Protein AF-A0A1I3LPT4-F1 (afdb_monomer_lite)

Radius of gyration: 20.99 Å; chains: 1; bounding box: 46×29×48 Å

Structure (mmCIF, N/CA/C/O backbone):
data_AF-A0A1I3LPT4-F1
#
_entry.id   AF-A0A1I3LPT4-F1
#
loop_
_atom_site.group_PDB
_atom_site.id
_atom_site.type_symbol
_atom_site.label_atom_id
_atom_site.label_alt_id
_atom_site.label_comp_id
_atom_site.label_asym_id
_atom_site.label_entity_id
_atom_site.label_seq_id
_atom_site.pdbx_PDB_ins_code
_atom_site.Cartn_x
_atom_site.Cartn_y
_atom_site.Cartn_z
_atom_site.occupancy
_atom_site.B_iso_or_equiv
_atom_site.auth_seq_id
_atom_site.auth_comp_id
_atom_site.auth_asym_id
_atom_site.auth_atom_id
_atom_site.pdbx_PDB_model_num
ATOM 1 N N . MET A 1 1 ? 7.268 -6.552 -21.209 1.00 84.44 1 MET A N 1
ATOM 2 C CA . MET A 1 1 ? 8.391 -6.087 -20.364 1.00 84.44 1 MET A CA 1
ATOM 3 C C . MET A 1 1 ? 7.800 -5.311 -19.204 1.00 84.44 1 MET A C 1
ATOM 5 O O . MET A 1 1 ? 6.807 -4.625 -19.417 1.00 84.44 1 MET A O 1
ATOM 9 N N . SER A 1 2 ? 8.348 -5.436 -18.000 1.00 88.19 2 SER A N 1
ATOM 10 C CA . SER A 1 2 ? 7.902 -4.649 -16.843 1.00 88.19 2 SER A CA 1
ATOM 11 C C . SER A 1 2 ? 9.070 -3.874 -16.259 1.00 88.19 2 SER A C 1
ATOM 13 O O . SER A 1 2 ? 10.186 -4.392 -16.216 1.00 88.19 2 SER A O 1
ATOM 15 N N . ILE A 1 3 ? 8.798 -2.669 -15.773 1.00 90.12 3 ILE A N 1
ATOM 16 C CA . ILE A 1 3 ? 9.763 -1.834 -15.067 1.00 90.12 3 ILE A CA 1
ATOM 17 C C . ILE A 1 3 ? 9.275 -1.601 -13.640 1.00 90.12 3 ILE A C 1
ATOM 19 O O . ILE A 1 3 ? 8.093 -1.351 -13.412 1.00 90.12 3 ILE A O 1
ATOM 23 N N . GLN A 1 4 ? 10.186 -1.720 -12.685 1.00 89.38 4 GLN A N 1
ATOM 24 C CA . GLN A 1 4 ? 9.944 -1.480 -11.272 1.00 89.38 4 GLN A CA 1
ATOM 25 C C . GLN A 1 4 ? 11.039 -0.555 -10.748 1.00 89.38 4 GLN A C 1
ATOM 27 O O . GLN A 1 4 ? 12.213 -0.765 -11.045 1.00 89.38 4 GLN A O 1
ATOM 32 N N . VAL A 1 5 ? 10.654 0.450 -9.967 1.00 88.31 5 VAL A N 1
ATOM 33 C CA . VAL A 1 5 ? 11.585 1.243 -9.160 1.00 88.31 5 VAL A CA 1
ATOM 34 C C . VAL A 1 5 ? 11.457 0.723 -7.735 1.00 88.31 5 VAL A C 1
ATOM 36 O O . VAL A 1 5 ? 10.351 0.686 -7.200 1.00 88.31 5 VAL A O 1
ATOM 39 N N . ALA A 1 6 ? 12.550 0.207 -7.189 1.00 84.38 6 ALA A N 1
ATOM 40 C CA . ALA A 1 6 ? 12.622 -0.301 -5.830 1.00 84.38 6 ALA A CA 1
ATOM 41 C C . ALA A 1 6 ? 12.865 0.842 -4.834 1.00 84.38 6 ALA A C 1
ATOM 43 O O . ALA A 1 6 ? 13.335 1.919 -5.210 1.00 84.38 6 ALA A O 1
ATOM 44 N N . ASP A 1 7 ? 12.559 0.589 -3.562 1.00 75.88 7 ASP A N 1
ATOM 45 C CA . ASP A 1 7 ? 12.674 1.585 -2.488 1.00 75.88 7 ASP A CA 1
ATOM 46 C C . ASP A 1 7 ? 14.132 2.017 -2.242 1.00 75.88 7 ASP A C 1
ATOM 48 O O . ASP A 1 7 ? 14.391 3.135 -1.810 1.00 75.88 7 ASP A O 1
ATOM 52 N N . ASP A 1 8 ? 15.106 1.180 -2.620 1.00 77.75 8 ASP A N 1
ATOM 53 C CA . ASP A 1 8 ? 16.542 1.490 -2.609 1.00 77.75 8 ASP A CA 1
ATOM 54 C C . ASP A 1 8 ? 17.005 2.318 -3.828 1.00 77.75 8 ASP A C 1
ATOM 56 O O . ASP A 1 8 ? 18.198 2.372 -4.139 1.00 77.75 8 ASP A O 1
ATOM 60 N N . LYS A 1 9 ? 16.059 2.948 -4.540 1.00 80.00 9 LYS A N 1
ATOM 61 C CA . LYS A 1 9 ? 16.252 3.724 -5.776 1.00 80.00 9 LYS A CA 1
ATOM 62 C C . LYS A 1 9 ? 16.810 2.904 -6.954 1.00 80.00 9 LYS A C 1
ATOM 64 O O . LYS A 1 9 ? 17.178 3.483 -7.979 1.00 80.00 9 LYS A O 1
ATOM 69 N N . LYS A 1 10 ? 16.846 1.565 -6.877 1.00 87.12 10 LYS A N 1
ATOM 70 C CA . LYS A 1 10 ? 17.254 0.721 -8.012 1.00 87.12 10 LYS A CA 1
ATOM 71 C C . LYS A 1 10 ? 16.119 0.529 -9.008 1.00 87.12 10 LYS A C 1
ATOM 73 O O . LYS A 1 10 ? 14.955 0.384 -8.646 1.00 87.12 10 LYS A O 1
ATOM 78 N N . ILE A 1 11 ? 16.473 0.461 -10.287 1.00 89.31 11 ILE A N 1
ATOM 79 C CA . ILE A 1 11 ? 15.526 0.213 -11.375 1.00 89.31 11 ILE A CA 1
ATOM 80 C C . ILE A 1 11 ? 15.694 -1.231 -11.841 1.00 89.31 11 ILE A C 1
ATOM 82 O O . ILE A 1 11 ? 16.759 -1.625 -12.312 1.00 89.31 11 ILE A O 1
ATOM 86 N N . ILE A 1 12 ? 14.632 -2.022 -11.713 1.00 90.44 12 ILE A N 1
ATOM 87 C CA . ILE A 1 12 ? 14.587 -3.424 -12.124 1.00 90.44 12 ILE A CA 1
ATOM 88 C C . ILE A 1 12 ? 13.735 -3.524 -13.387 1.00 90.44 12 ILE A C 1
ATOM 90 O O . ILE A 1 12 ? 12.539 -3.223 -13.377 1.00 90.44 12 ILE A O 1
ATOM 94 N N . VAL A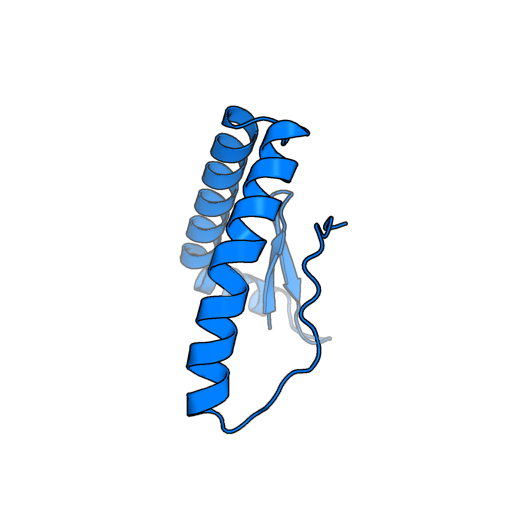 1 13 ? 14.343 -3.988 -14.478 1.00 90.88 13 VAL A N 1
ATOM 95 C CA . VAL A 1 13 ? 13.659 -4.233 -15.752 1.00 90.88 13 VAL A CA 1
ATOM 96 C C . VAL A 1 13 ? 13.573 -5.736 -15.986 1.00 90.88 13 VAL A C 1
ATOM 98 O O . VAL A 1 13 ? 14.588 -6.426 -16.015 1.00 90.88 13 VAL A O 1
ATOM 101 N N . LYS A 1 14 ? 12.352 -6.251 -16.157 1.00 92.31 14 LYS A N 1
ATOM 102 C CA . LYS A 1 14 ? 12.100 -7.664 -16.471 1.00 92.31 14 LYS A CA 1
ATOM 103 C C . LYS A 1 14 ? 11.694 -7.796 -17.935 1.00 92.31 14 LYS A C 1
ATOM 105 O O . LYS A 1 14 ? 10.682 -7.228 -18.370 1.00 92.31 14 LYS A O 1
ATOM 110 N N . VAL A 1 15 ? 12.479 -8.563 -18.684 1.00 92.88 15 VAL A N 1
ATOM 111 C CA . VAL A 1 15 ? 12.302 -8.812 -20.120 1.00 92.88 15 VAL A CA 1
ATOM 112 C C . VAL A 1 15 ? 12.233 -10.318 -20.410 1.00 92.88 15 VAL A C 1
ATOM 114 O O . VAL A 1 15 ? 12.792 -11.099 -19.639 1.00 92.88 15 VAL A O 1
ATOM 117 N N . PRO A 1 16 ? 11.544 -10.748 -21.486 1.00 93.56 16 PRO A N 1
ATOM 118 C CA . PRO A 1 16 ? 11.568 -12.141 -21.929 1.00 93.56 16 PRO A CA 1
ATOM 119 C C . PRO A 1 16 ? 12.988 -12.635 -22.227 1.00 93.56 16 PRO A C 1
ATOM 121 O O . PRO A 1 16 ? 13.837 -11.866 -22.690 1.00 93.56 16 PRO A O 1
ATOM 124 N N . LEU A 1 17 ? 13.231 -13.927 -22.006 1.00 91.12 17 LEU A N 1
ATOM 125 C CA . LEU A 1 17 ? 14.511 -14.559 -22.321 1.00 91.12 17 LEU A CA 1
ATOM 126 C C . LEU A 1 17 ? 14.821 -14.426 -23.822 1.00 91.12 17 LEU A C 1
ATOM 128 O O . LEU A 1 17 ? 13.940 -14.620 -24.654 1.00 91.12 17 LEU A O 1
ATOM 132 N N . GLY A 1 18 ? 16.067 -14.084 -24.158 1.00 88.25 18 GLY A N 1
ATOM 133 C CA . GLY A 1 18 ? 16.497 -13.868 -25.546 1.00 88.25 18 GLY A CA 1
ATOM 134 C C . GLY A 1 18 ? 16.218 -12.464 -26.093 1.00 88.25 18 GLY A C 1
ATOM 135 O O . GLY A 1 18 ? 16.551 -12.191 -27.242 1.00 88.25 18 GLY A O 1
ATOM 136 N N . THR A 1 19 ? 15.651 -11.557 -25.288 1.00 88.12 19 THR A N 1
ATOM 137 C CA . THR A 1 19 ? 15.508 -10.147 -25.678 1.00 88.12 19 THR A CA 1
ATOM 138 C C . THR A 1 19 ? 16.892 -9.495 -25.792 1.00 88.12 19 THR A C 1
ATOM 140 O O . THR A 1 19 ? 17.638 -9.505 -24.809 1.00 88.12 19 THR A O 1
ATOM 143 N N . PRO A 1 20 ? 17.247 -8.896 -26.944 1.00 91.19 20 PRO A N 1
ATOM 144 C CA . PRO A 1 20 ? 18.497 -8.162 -27.088 1.00 91.19 20 PRO A CA 1
ATOM 145 C C . PRO A 1 20 ? 18.571 -6.975 -26.124 1.00 91.19 20 PRO A C 1
ATOM 147 O O . PRO A 1 20 ? 17.571 -6.299 -25.872 1.00 91.19 20 PRO A O 1
ATOM 150 N N . THR A 1 21 ? 19.771 -6.667 -25.636 1.00 86.88 21 THR A N 1
ATOM 151 C CA . THR A 1 21 ? 20.007 -5.571 -24.681 1.00 86.88 21 THR A CA 1
ATOM 152 C C . THR A 1 21 ? 19.512 -4.219 -25.195 1.00 86.88 21 THR A C 1
ATOM 154 O O . THR A 1 21 ? 18.901 -3.471 -24.435 1.00 86.88 21 THR A O 1
ATOM 157 N N . PHE A 1 22 ? 19.657 -3.940 -26.496 1.00 91.19 22 PHE A N 1
ATOM 158 C CA . PHE A 1 22 ? 19.201 -2.677 -27.091 1.00 91.19 22 PHE A CA 1
ATOM 159 C C . PHE A 1 22 ? 17.683 -2.458 -26.948 1.00 91.19 22 PHE A C 1
ATOM 161 O O . PHE A 1 22 ? 17.229 -1.325 -26.800 1.00 91.19 22 PHE A O 1
ATOM 168 N N . VAL A 1 23 ? 16.883 -3.531 -26.968 1.00 90.00 23 VAL A N 1
ATOM 169 C CA . VAL A 1 23 ? 15.422 -3.442 -26.817 1.00 90.00 23 VAL A CA 1
ATOM 170 C C . VAL A 1 23 ? 15.072 -3.049 -25.383 1.00 90.00 23 VAL A C 1
ATOM 172 O O . VAL A 1 23 ? 14.197 -2.210 -25.166 1.00 90.00 23 VAL A O 1
ATOM 175 N N . ALA A 1 24 ? 15.789 -3.610 -24.405 1.00 87.88 24 ALA A N 1
ATOM 176 C CA . ALA A 1 24 ? 15.633 -3.241 -23.003 1.00 87.88 24 ALA A CA 1
ATOM 177 C C . ALA A 1 24 ? 16.055 -1.783 -22.755 1.00 87.88 24 ALA A C 1
ATOM 179 O O . ALA A 1 24 ? 15.338 -1.048 -22.078 1.00 87.88 24 ALA A O 1
ATOM 180 N N . GLU A 1 25 ? 17.161 -1.328 -23.349 1.00 90.31 25 GLU A N 1
ATOM 181 C CA . GLU A 1 25 ? 17.597 0.071 -23.255 1.00 90.31 25 GLU A CA 1
ATOM 182 C C . GLU A 1 25 ? 16.591 1.041 -23.877 1.00 90.31 25 GLU A C 1
ATOM 184 O O . GLU A 1 25 ? 16.294 2.086 -23.295 1.00 90.31 25 GLU A O 1
ATOM 189 N N . ASN A 1 26 ? 16.027 0.694 -25.036 1.00 93.12 26 ASN A N 1
ATOM 190 C CA . ASN A 1 26 ? 15.032 1.536 -25.691 1.00 93.12 26 ASN A CA 1
ATOM 191 C C . ASN A 1 26 ? 13.752 1.647 -24.847 1.00 93.12 26 ASN A C 1
ATOM 193 O O . ASN A 1 26 ? 13.197 2.733 -24.696 1.00 93.12 26 ASN A O 1
ATOM 197 N N . PHE A 1 27 ? 13.342 0.548 -24.208 1.00 90.81 27 PHE A N 1
ATOM 198 C CA . PHE A 1 27 ? 12.225 0.544 -23.265 1.00 90.81 27 PHE A CA 1
ATOM 199 C C . PHE A 1 27 ? 12.480 1.446 -22.044 1.00 90.81 27 PHE A C 1
ATOM 201 O O . PHE A 1 27 ? 11.581 2.166 -21.610 1.00 90.81 27 PHE A O 1
ATOM 208 N N . ILE A 1 28 ? 13.709 1.469 -21.512 1.00 91.19 28 ILE A N 1
ATOM 209 C CA . ILE A 1 28 ? 14.090 2.387 -20.424 1.00 91.19 28 ILE A CA 1
ATOM 210 C C . ILE A 1 28 ? 14.007 3.843 -20.892 1.00 91.19 28 ILE A C 1
ATOM 212 O O . ILE A 1 28 ? 13.471 4.685 -20.171 1.00 91.19 28 ILE A O 1
ATOM 216 N N . ARG A 1 29 ? 14.502 4.148 -22.100 1.00 91.81 29 ARG A N 1
ATOM 217 C CA . ARG A 1 29 ? 14.456 5.504 -22.671 1.00 91.81 29 ARG A CA 1
ATOM 218 C C . ARG A 1 29 ? 13.025 5.995 -22.848 1.00 91.81 29 ARG A C 1
ATOM 220 O O . ARG A 1 29 ? 12.726 7.119 -22.459 1.00 91.81 29 ARG A O 1
ATOM 227 N N . GLU A 1 30 ? 12.141 5.147 -23.362 1.00 92.62 30 GLU A N 1
ATOM 228 C CA . GLU A 1 30 ? 10.723 5.472 -23.535 1.00 92.62 30 GLU A CA 1
ATOM 229 C C . GLU A 1 30 ? 10.030 5.762 -22.192 1.00 92.62 30 GLU A C 1
ATOM 231 O O . GLU A 1 30 ? 9.158 6.623 -22.104 1.00 92.62 30 GLU A O 1
ATOM 236 N N . LYS A 1 31 ? 10.425 5.065 -21.119 1.00 91.88 31 LYS A N 1
ATOM 237 C CA . LYS A 1 31 ? 9.857 5.252 -19.775 1.00 91.88 31 LYS A CA 1
ATOM 238 C C . LYS A 1 31 ? 10.631 6.237 -18.899 1.00 91.88 31 LYS A C 1
ATOM 240 O O . LYS A 1 31 ? 10.281 6.370 -17.728 1.00 91.88 31 LYS A O 1
ATOM 245 N N . LYS A 1 32 ? 11.619 6.962 -19.435 1.00 90.94 32 LYS A N 1
ATOM 246 C CA . LYS A 1 32 ? 12.479 7.882 -18.671 1.00 90.94 32 LYS A CA 1
ATOM 247 C C . LYS A 1 32 ? 11.677 8.871 -17.823 1.00 90.94 32 LYS A C 1
ATOM 249 O O . LYS A 1 32 ? 11.906 8.953 -16.621 1.00 90.94 32 LYS A O 1
ATOM 254 N N . ASP A 1 33 ? 10.688 9.536 -18.413 1.00 92.69 33 ASP A N 1
ATOM 255 C CA . ASP A 1 33 ? 9.869 10.527 -17.702 1.00 92.69 33 ASP A CA 1
ATOM 256 C C . ASP A 1 33 ? 9.075 9.908 -16.546 1.00 92.69 33 ASP A C 1
ATOM 258 O O . ASP A 1 33 ? 8.902 10.514 -15.488 1.00 92.69 33 ASP A O 1
ATOM 262 N N . TRP A 1 34 ? 8.593 8.677 -16.732 1.00 92.81 34 TRP A N 1
ATOM 263 C CA . TRP A 1 34 ? 7.902 7.938 -15.681 1.00 92.81 34 TRP A CA 1
ATOM 264 C C . TRP A 1 34 ? 8.862 7.530 -14.557 1.00 92.81 34 TRP A C 1
ATOM 266 O O . TRP A 1 34 ? 8.508 7.658 -13.385 1.00 92.81 34 TRP A O 1
ATOM 276 N N . ILE A 1 35 ? 10.081 7.096 -14.897 1.00 89.62 35 ILE A N 1
ATOM 277 C CA . ILE A 1 35 ? 11.126 6.735 -13.928 1.00 89.62 35 ILE A CA 1
ATOM 278 C C . ILE A 1 35 ? 11.490 7.949 -13.070 1.00 89.62 35 ILE A C 1
ATOM 280 O O . ILE A 1 35 ? 11.495 7.841 -11.846 1.00 89.62 35 ILE A O 1
ATOM 284 N N . THR A 1 36 ? 11.742 9.107 -13.689 1.00 89.88 36 THR A N 1
ATOM 285 C CA . THR A 1 36 ? 12.095 10.341 -12.970 1.00 89.88 36 THR A CA 1
ATOM 286 C C . THR A 1 36 ? 10.999 10.744 -11.986 1.00 89.88 36 THR A C 1
ATOM 288 O O . THR A 1 36 ? 11.287 10.966 -10.814 1.00 89.88 36 THR A O 1
ATOM 291 N N . LYS A 1 37 ? 9.729 10.725 -12.412 1.00 91.94 37 LYS A N 1
ATOM 292 C CA . LYS A 1 37 ? 8.590 11.007 -11.520 1.00 91.94 37 LYS A CA 1
ATOM 293 C C . LYS A 1 37 ? 8.498 10.029 -10.350 1.00 91.94 37 LYS A C 1
ATOM 295 O O . LYS A 1 37 ? 8.123 10.422 -9.248 1.00 91.94 37 LYS A O 1
ATOM 300 N N . GLN A 1 38 ? 8.804 8.753 -10.582 1.00 89.25 38 GLN A N 1
ATOM 301 C CA . GLN A 1 38 ? 8.773 7.753 -9.520 1.00 89.25 38 GLN A CA 1
ATOM 302 C C . GLN A 1 38 ? 9.904 7.976 -8.507 1.00 89.25 38 GLN A C 1
ATOM 304 O O . GLN A 1 38 ? 9.663 7.875 -7.308 1.00 89.25 38 GLN A O 1
ATOM 309 N N . LEU A 1 39 ? 11.105 8.330 -8.973 1.00 88.56 39 LEU A N 1
ATOM 310 C CA . LEU A 1 39 ? 12.244 8.649 -8.107 1.00 88.56 39 LEU A CA 1
ATOM 311 C C . LEU A 1 39 ? 11.971 9.879 -7.234 1.00 88.56 39 LEU A C 1
ATOM 313 O O . LEU A 1 39 ? 12.173 9.810 -6.026 1.00 88.56 39 LEU A O 1
ATOM 317 N N . GLU A 1 40 ? 11.426 10.956 -7.809 1.00 89.25 40 GLU A N 1
ATOM 318 C CA . GLU A 1 40 ? 11.024 12.147 -7.043 1.00 89.25 40 GLU A CA 1
ATOM 319 C C . GLU A 1 40 ? 9.972 11.823 -5.976 1.00 89.25 40 GLU A C 1
ATOM 321 O O . GLU A 1 40 ? 9.982 12.380 -4.879 1.00 89.25 40 GLU A O 1
ATOM 326 N N . LYS A 1 41 ? 9.035 10.922 -6.289 1.00 87.00 41 LYS A N 1
ATOM 327 C CA . LYS A 1 41 ? 8.010 10.495 -5.335 1.00 87.00 41 LYS A CA 1
ATOM 328 C C . LYS A 1 41 ? 8.621 9.725 -4.166 1.00 87.00 41 LYS A C 1
ATOM 330 O O . LYS A 1 41 ? 8.229 9.978 -3.031 1.00 87.00 41 LYS A O 1
ATOM 335 N N . ILE A 1 42 ? 9.552 8.811 -4.444 1.00 85.75 42 ILE A N 1
ATOM 336 C CA . ILE A 1 42 ? 10.260 8.042 -3.412 1.00 85.75 42 ILE A CA 1
ATOM 337 C C . ILE A 1 42 ? 11.061 8.988 -2.516 1.00 85.75 42 ILE A C 1
ATOM 339 O O . ILE A 1 42 ? 10.985 8.874 -1.300 1.00 85.75 42 ILE A O 1
ATOM 343 N N . GLU A 1 43 ? 11.755 9.965 -3.099 1.00 85.19 43 GLU A N 1
ATOM 344 C CA . GLU A 1 43 ? 12.555 10.942 -2.353 1.00 85.19 43 GLU A CA 1
ATOM 345 C C . GLU A 1 43 ? 11.704 11.807 -1.415 1.00 85.19 43 GLU A C 1
ATOM 347 O O . GLU A 1 43 ? 11.970 11.874 -0.215 1.00 85.19 43 GLU A O 1
ATOM 352 N N . LYS A 1 44 ? 10.595 12.359 -1.918 1.00 86.25 44 LYS A N 1
ATOM 353 C CA . LYS A 1 44 ? 9.641 13.105 -1.082 1.00 86.25 44 LYS A CA 1
ATOM 354 C C . LYS A 1 44 ? 9.043 12.239 0.023 1.00 86.25 44 LYS A C 1
ATOM 356 O O . LYS A 1 44 ? 8.801 12.723 1.123 1.00 86.25 44 LYS A O 1
ATOM 361 N N . GLN A 1 45 ? 8.774 10.965 -0.261 1.00 81.31 45 GLN A N 1
ATOM 362 C CA . GLN A 1 45 ? 8.266 10.035 0.745 1.00 81.31 45 GLN A CA 1
ATOM 363 C C . GLN A 1 45 ? 9.311 9.716 1.814 1.00 81.31 45 GLN A C 1
ATOM 365 O O . GLN A 1 45 ? 8.937 9.661 2.982 1.00 81.31 45 GLN A O 1
ATOM 370 N N . SER A 1 46 ? 10.588 9.556 1.451 1.00 78.31 46 SER A N 1
ATOM 371 C CA . SER A 1 46 ? 11.658 9.381 2.438 1.00 78.31 46 SER A CA 1
ATOM 372 C C . SER A 1 46 ? 11.827 10.617 3.317 1.00 78.31 46 SER A C 1
ATOM 374 O O . SER A 1 46 ? 11.838 10.479 4.531 1.00 78.31 46 SER A O 1
ATOM 376 N N . GLU A 1 47 ? 11.824 11.824 2.745 1.00 81.56 47 GLU A N 1
ATOM 377 C CA . GLU A 1 47 ? 11.935 13.072 3.518 1.00 81.56 47 GLU A CA 1
ATOM 378 C C . GLU A 1 47 ? 10.759 13.260 4.493 1.00 81.56 47 GLU A C 1
ATOM 380 O O . GLU A 1 47 ? 10.926 13.660 5.649 1.00 81.56 47 GLU A O 1
ATOM 385 N N . LEU A 1 48 ? 9.543 12.933 4.047 1.00 78.06 48 LEU A N 1
ATOM 386 C CA . LEU A 1 48 ? 8.354 12.949 4.897 1.00 78.06 48 LEU A CA 1
ATOM 387 C C . LEU A 1 48 ? 8.431 11.892 6.005 1.00 78.06 48 LEU A C 1
ATOM 389 O O . LEU A 1 48 ? 8.058 12.176 7.140 1.00 78.06 48 LEU A O 1
ATOM 393 N N . ALA A 1 49 ? 8.920 10.690 5.701 1.00 73.56 49 ALA A N 1
ATOM 394 C CA . ALA A 1 49 ? 9.077 9.633 6.694 1.00 73.56 49 ALA A CA 1
ATOM 395 C C . ALA A 1 49 ? 10.141 9.993 7.742 1.00 73.56 49 ALA A C 1
ATOM 397 O O . ALA A 1 49 ? 9.898 9.832 8.938 1.00 73.56 49 ALA A O 1
ATOM 398 N N . ASP A 1 50 ? 11.274 10.545 7.306 1.00 75.25 50 ASP A N 1
ATOM 399 C CA . ASP A 1 50 ? 12.359 10.980 8.185 1.00 75.25 50 ASP A CA 1
ATOM 400 C C . ASP A 1 50 ? 11.916 12.131 9.099 1.00 75.25 50 ASP A C 1
ATOM 402 O O . ASP A 1 50 ? 12.264 12.155 10.279 1.00 75.25 50 ASP A O 1
ATOM 406 N N . SER A 1 51 ? 11.098 13.059 8.589 1.00 76.25 51 SER A N 1
ATOM 407 C CA . SER A 1 51 ? 10.559 14.166 9.394 1.00 76.25 51 SER A CA 1
ATOM 408 C C . SER A 1 51 ? 9.454 13.749 10.372 1.00 76.25 51 SER A C 1
ATOM 410 O O . SER A 1 51 ? 9.343 14.347 11.442 1.00 76.25 51 SER A O 1
ATOM 412 N N . MET A 1 52 ? 8.644 12.737 10.039 1.00 69.69 52 MET A N 1
ATOM 413 C CA . MET A 1 52 ? 7.584 12.227 10.922 1.00 69.69 52 MET A CA 1
ATOM 414 C C . MET A 1 52 ? 8.103 11.285 12.015 1.00 69.69 52 MET A C 1
ATOM 416 O O . MET A 1 52 ? 7.446 11.139 13.044 1.00 69.69 52 MET A O 1
ATOM 420 N N . GLY A 1 53 ? 9.274 10.674 11.823 1.00 71.81 53 GLY A N 1
ATOM 421 C CA . GLY A 1 53 ? 9.846 9.727 12.775 1.00 71.81 53 GLY A CA 1
ATOM 422 C C . GLY A 1 53 ? 9.053 8.411 12.890 1.00 71.81 53 GLY A C 1
ATOM 423 O O . GLY A 1 53 ? 8.065 8.184 12.185 1.00 71.81 53 GLY A O 1
ATOM 424 N N . PRO A 1 54 ? 9.500 7.481 13.753 1.00 76.62 54 PRO A N 1
ATOM 425 C CA . PRO A 1 54 ? 8.801 6.220 13.973 1.00 76.62 54 PRO A CA 1
ATOM 426 C C . PRO A 1 54 ? 7.463 6.442 14.691 1.00 76.62 54 PRO A C 1
ATOM 428 O O . PRO A 1 54 ? 7.379 7.249 15.613 1.00 76.62 54 PRO A O 1
ATOM 431 N N . LEU A 1 55 ? 6.432 5.671 14.317 1.00 79.62 55 LEU A N 1
ATOM 432 C CA . LEU A 1 55 ? 5.150 5.698 15.029 1.00 79.62 55 LEU A CA 1
ATOM 433 C C . LEU A 1 55 ? 5.343 5.342 16.507 1.00 79.62 55 LEU A C 1
ATOM 435 O O . LEU A 1 55 ? 5.863 4.268 16.828 1.00 79.62 55 LEU A O 1
ATOM 439 N N . THR A 1 56 ? 4.841 6.208 17.385 1.00 85.62 56 THR A N 1
ATOM 440 C CA . THR A 1 56 ? 4.787 5.952 18.826 1.00 85.62 56 THR A CA 1
ATOM 441 C C . THR A 1 56 ? 3.651 4.986 19.178 1.00 85.62 56 THR A C 1
ATOM 443 O O . THR A 1 56 ? 2.753 4.705 18.372 1.00 85.62 56 THR A O 1
ATOM 446 N N . GLU A 1 57 ? 3.667 4.440 20.397 1.00 84.25 57 GLU A N 1
ATOM 447 C CA . GLU A 1 57 ? 2.561 3.603 20.875 1.00 84.25 57 GLU A CA 1
ATOM 448 C C . GLU A 1 57 ? 1.250 4.394 20.981 1.00 84.25 57 GLU A C 1
ATOM 450 O O . GLU A 1 57 ? 0.179 3.850 20.668 1.00 84.25 57 GLU A O 1
ATOM 455 N N . GLU A 1 58 ? 1.318 5.679 21.347 1.00 86.75 58 GLU A N 1
ATOM 456 C CA . GLU A 1 58 ? 0.158 6.565 21.368 1.00 86.75 58 GLU A CA 1
ATOM 457 C C . GLU A 1 58 ? -0.453 6.723 19.972 1.00 86.75 58 GLU A C 1
ATOM 459 O O . GLU A 1 58 ? -1.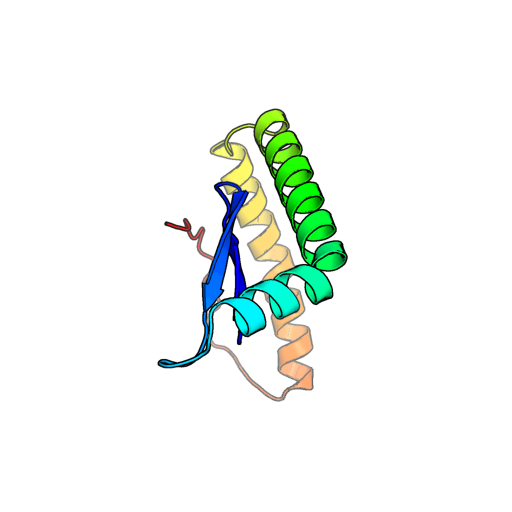670 6.558 19.820 1.00 86.75 58 GLU A O 1
ATOM 464 N N . ASP A 1 59 ? 0.370 6.946 18.943 1.00 86.81 59 ASP A N 1
ATOM 465 C CA . ASP A 1 59 ? -0.092 7.084 17.556 1.00 86.81 59 ASP A CA 1
ATOM 466 C C . ASP A 1 59 ? -0.806 5.819 17.079 1.00 86.81 59 ASP A C 1
ATOM 468 O O . ASP A 1 59 ? -1.902 5.871 16.512 1.00 86.81 59 ASP A O 1
ATOM 472 N N . ILE A 1 60 ? -0.233 4.648 17.370 1.00 87.38 60 ILE A N 1
ATOM 473 C CA . ILE A 1 60 ? -0.835 3.357 17.017 1.00 87.38 60 ILE A CA 1
ATOM 474 C C . ILE A 1 60 ? -2.198 3.189 17.701 1.00 87.38 60 ILE A C 1
ATOM 476 O O . ILE A 1 60 ? -3.144 2.671 17.091 1.00 87.38 60 ILE A O 1
ATOM 480 N N . SER A 1 61 ? -2.315 3.606 18.963 1.00 88.62 61 SER A N 1
ATOM 481 C CA . SER A 1 61 ? -3.574 3.563 19.710 1.00 88.62 61 SER A CA 1
ATOM 482 C C . SER A 1 61 ? -4.631 4.480 19.085 1.00 88.62 61 SER A C 1
ATOM 484 O O . SER A 1 61 ? -5.766 4.045 18.847 1.00 88.62 61 SER A O 1
ATOM 486 N N . GLN A 1 62 ? -4.249 5.709 18.724 1.00 92.06 62 GLN A N 1
ATOM 487 C CA . GLN A 1 62 ? -5.137 6.670 18.063 1.00 92.06 62 GLN A CA 1
ATOM 488 C C . GLN A 1 62 ? -5.608 6.165 16.698 1.00 92.06 62 GLN A C 1
ATOM 490 O O . GLN A 1 62 ? -6.815 6.140 16.438 1.00 92.06 62 GLN A O 1
ATOM 49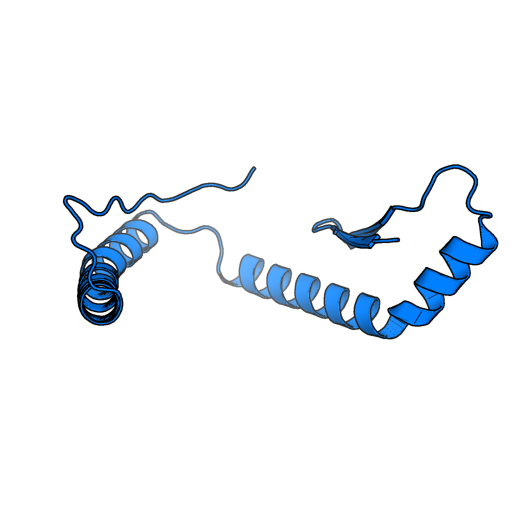5 N N . ILE A 1 63 ? -4.695 5.662 15.864 1.00 90.88 63 ILE A N 1
ATOM 496 C CA . ILE A 1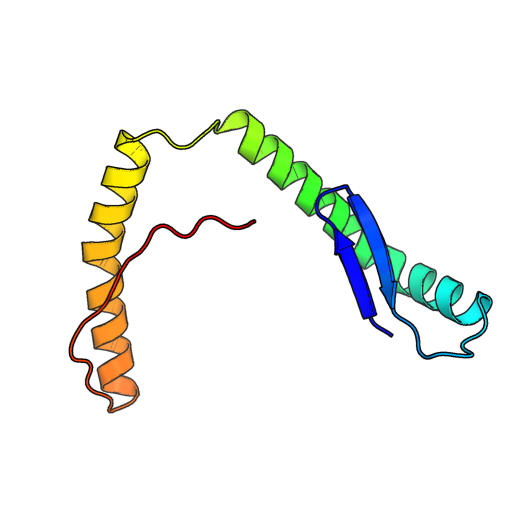 63 ? -5.019 5.099 14.547 1.00 90.88 63 ILE A CA 1
ATOM 497 C C . ILE A 1 63 ? -5.992 3.925 14.692 1.00 90.88 63 ILE A C 1
ATOM 499 O O . ILE A 1 63 ? -6.994 3.854 13.978 1.00 90.88 63 ILE A O 1
ATOM 503 N N . LYS A 1 64 ? -5.762 3.016 15.650 1.00 90.06 64 LYS A N 1
ATOM 504 C CA . LYS A 1 64 ? -6.690 1.902 15.918 1.00 90.06 64 LYS A CA 1
ATOM 505 C C . LYS A 1 64 ? -8.068 2.399 16.345 1.00 90.06 64 LYS A C 1
ATOM 507 O O . LYS A 1 64 ? -9.072 1.843 15.895 1.00 90.06 64 LYS A O 1
ATOM 512 N N . LYS A 1 65 ? -8.133 3.418 17.205 1.00 93.00 65 LYS A N 1
ATOM 513 C CA . LYS A 1 65 ? -9.397 4.009 17.661 1.00 93.00 65 LYS A CA 1
ATOM 514 C C . LYS A 1 65 ? -10.161 4.631 16.492 1.00 93.00 65 LYS A C 1
ATOM 516 O O . LYS A 1 65 ? -11.341 4.335 16.320 1.00 93.00 65 LYS A O 1
ATOM 521 N N . GLN A 1 66 ? -9.486 5.412 15.652 1.00 93.81 66 GLN A N 1
ATOM 522 C CA . GLN A 1 66 ? -10.076 6.008 14.453 1.00 93.81 66 GLN A CA 1
ATOM 523 C C . GLN A 1 66 ? -10.551 4.947 13.455 1.00 93.81 66 GLN A C 1
ATOM 525 O O . GLN A 1 66 ? -11.688 5.003 12.985 1.00 93.81 66 GLN A O 1
ATOM 530 N N . ALA A 1 67 ? -9.730 3.929 13.191 1.00 93.19 67 ALA A N 1
ATOM 531 C CA . ALA A 1 67 ? -10.075 2.837 12.287 1.00 93.19 67 ALA A CA 1
ATOM 532 C C . ALA A 1 67 ? -11.329 2.078 12.751 1.00 93.19 67 ALA A C 1
ATOM 534 O O . ALA A 1 67 ? -12.195 1.765 11.937 1.00 93.19 67 ALA A O 1
ATOM 535 N N . ARG A 1 68 ? -11.472 1.836 14.062 1.00 92.00 68 ARG A N 1
ATOM 536 C CA . ARG A 1 68 ? -12.671 1.205 14.639 1.00 92.00 68 ARG A CA 1
ATOM 537 C C . ARG A 1 68 ? -13.943 2.035 14.468 1.00 92.00 68 ARG A C 1
ATOM 539 O O . ARG A 1 68 ? -15.015 1.447 14.466 1.00 92.00 68 ARG A O 1
ATOM 546 N N . MET A 1 69 ? -13.842 3.355 14.329 1.00 93.06 69 MET A N 1
ATOM 547 C CA . MET A 1 69 ? -15.005 4.217 14.096 1.00 93.06 69 MET A CA 1
ATOM 548 C C . MET A 1 69 ? -15.356 4.294 12.607 1.00 93.06 69 MET A C 1
ATOM 550 O O . MET A 1 69 ? -16.503 4.077 12.228 1.00 93.06 69 MET A O 1
ATOM 554 N N . VAL A 1 70 ? -14.365 4.555 11.751 1.00 95.19 70 VAL A N 1
ATOM 555 C CA . VAL A 1 70 ? -14.598 4.887 10.335 1.00 95.19 70 VAL A CA 1
ATOM 556 C C . VAL A 1 70 ? -14.805 3.647 9.461 1.00 95.19 70 VAL A C 1
ATOM 558 O O . VAL A 1 70 ? -15.644 3.660 8.558 1.00 95.19 70 VAL A O 1
ATOM 561 N N . ILE A 1 71 ? -14.046 2.568 9.695 1.00 93.81 71 ILE A N 1
ATOM 562 C CA . ILE A 1 71 ? -14.085 1.385 8.821 1.00 93.81 71 ILE A CA 1
ATOM 563 C C . ILE A 1 71 ? -15.453 0.692 8.876 1.00 93.81 71 ILE A C 1
ATOM 565 O O . ILE A 1 71 ? -16.004 0.454 7.802 1.00 93.81 71 ILE A O 1
ATOM 569 N N . PRO A 1 72 ? -16.052 0.407 10.052 1.00 93.31 72 PRO A N 1
ATOM 570 C CA . PRO A 1 72 ? -17.349 -0.267 10.096 1.00 93.31 72 PRO A CA 1
ATOM 571 C C . PRO A 1 72 ? -18.457 0.512 9.387 1.00 93.31 72 PRO A C 1
ATOM 573 O O . PRO A 1 72 ? -19.216 -0.083 8.631 1.00 93.31 72 PRO A O 1
ATOM 576 N N . GLN A 1 73 ? -18.494 1.839 9.548 1.00 94.00 73 GLN A N 1
ATOM 577 C CA . GLN A 1 73 ? -19.488 2.697 8.892 1.00 94.00 73 GLN A CA 1
ATOM 578 C C . GLN A 1 73 ? -19.402 2.605 7.365 1.00 94.00 73 GLN A C 1
ATOM 580 O O . GLN A 1 73 ? -20.412 2.457 6.677 1.00 94.00 73 GLN A O 1
ATOM 585 N N . ARG A 1 74 ? -18.180 2.651 6.819 1.00 94.69 74 ARG A N 1
ATOM 586 C CA . ARG A 1 74 ? -17.962 2.506 5.375 1.00 94.69 74 ARG A CA 1
ATOM 587 C C . ARG A 1 74 ? -18.300 1.108 4.884 1.00 94.69 74 ARG A C 1
ATOM 589 O O . ARG A 1 74 ? -18.920 0.975 3.835 1.00 94.69 74 ARG A O 1
ATOM 596 N N . VAL A 1 75 ? -17.902 0.079 5.628 1.00 94.56 75 VAL A N 1
ATOM 597 C CA . VAL A 1 75 ? -18.210 -1.308 5.266 1.00 94.56 75 VAL A CA 1
ATOM 598 C C . VAL A 1 75 ? -19.719 -1.519 5.230 1.00 94.56 75 VAL A C 1
ATOM 600 O O . VAL A 1 75 ? -20.201 -2.097 4.267 1.00 94.56 75 VAL A O 1
ATOM 603 N N . GLU A 1 76 ? -20.475 -0.992 6.193 1.00 93.88 76 GLU A N 1
ATOM 604 C CA . GLU A 1 76 ? -21.935 -1.106 6.203 1.00 93.88 76 GLU A CA 1
ATOM 605 C C . GLU A 1 76 ? -22.584 -0.422 4.990 1.00 93.88 76 GLU A C 1
ATOM 607 O O . GLU A 1 76 ? -23.468 -0.997 4.352 1.00 93.88 76 GLU A O 1
ATOM 612 N N . TYR A 1 77 ? -22.116 0.777 4.632 1.00 95.50 77 TYR A N 1
ATOM 613 C CA . TYR A 1 77 ? -22.591 1.497 3.449 1.00 95.50 77 TYR A CA 1
ATOM 614 C C . TYR A 1 77 ? -22.403 0.676 2.165 1.00 95.50 77 TYR A C 1
ATOM 616 O O . TYR A 1 77 ? -23.354 0.462 1.412 1.00 95.50 77 TYR A O 1
ATOM 624 N N . TYR A 1 78 ? -21.194 0.161 1.932 1.00 95.25 78 TYR A N 1
ATOM 625 C CA . TYR A 1 78 ? -20.904 -0.610 0.721 1.00 95.25 78 TYR A CA 1
ATOM 626 C C . TYR A 1 78 ? -21.493 -2.023 0.752 1.00 95.25 78 TYR A C 1
ATOM 628 O O . TYR A 1 78 ? -21.880 -2.536 -0.295 1.00 95.25 78 TYR A O 1
ATOM 636 N N . ALA A 1 79 ? -21.622 -2.638 1.928 1.00 95.00 79 ALA A N 1
ATOM 637 C CA . ALA A 1 79 ? -22.256 -3.942 2.087 1.00 95.00 79 ALA A CA 1
ATOM 638 C C . ALA A 1 79 ? -23.729 -3.904 1.658 1.00 95.00 79 ALA A C 1
ATOM 640 O O . ALA A 1 79 ? -24.177 -4.801 0.946 1.00 95.00 79 ALA A O 1
ATOM 641 N N . LYS A 1 80 ? -24.450 -2.826 2.006 1.00 94.19 80 LYS A N 1
ATOM 642 C CA . LYS A 1 80 ? -25.834 -2.593 1.557 1.00 94.19 80 LYS A CA 1
ATOM 643 C C . LYS A 1 80 ? -25.929 -2.472 0.038 1.00 94.19 80 LYS A C 1
ATOM 645 O O . LYS A 1 80 ? -26.799 -3.094 -0.559 1.00 94.19 80 LYS A O 1
ATOM 650 N N . LEU A 1 81 ? -25.019 -1.721 -0.585 1.00 95.88 81 LEU A N 1
ATOM 651 C CA . LEU A 1 81 ? -24.985 -1.558 -2.043 1.00 95.88 81 LEU A CA 1
ATOM 652 C C . LEU A 1 81 ? -24.643 -2.862 -2.777 1.00 95.88 81 LEU A C 1
ATOM 654 O O . LEU A 1 81 ? -25.184 -3.124 -3.846 1.00 95.88 81 LEU A O 1
ATOM 658 N N . ALA A 1 82 ? -23.756 -3.676 -2.206 1.00 94.06 82 ALA A N 1
ATOM 659 C CA . ALA A 1 82 ? -23.327 -4.946 -2.786 1.00 94.06 82 ALA A CA 1
ATOM 660 C C . ALA A 1 82 ? -24.233 -6.138 -2.416 1.00 94.06 82 ALA A C 1
ATOM 662 O O . ALA A 1 82 ? -24.026 -7.231 -2.937 1.00 94.06 82 ALA A O 1
ATOM 663 N N . GLY A 1 83 ? -25.213 -5.959 -1.522 1.00 94.81 83 GLY A N 1
ATOM 664 C CA . GLY A 1 83 ? -26.111 -7.028 -1.073 1.00 94.81 83 GLY A CA 1
ATOM 665 C C . GLY A 1 83 ? -25.423 -8.131 -0.257 1.00 94.81 83 GLY A C 1
ATOM 666 O O . GLY A 1 83 ? -25.891 -9.267 -0.246 1.00 94.81 83 GLY A O 1
ATOM 667 N N . ILE A 1 84 ? -24.308 -7.820 0.409 1.00 94.00 84 ILE A N 1
ATOM 668 C CA . ILE A 1 84 ? -23.521 -8.779 1.200 1.00 94.00 84 ILE A CA 1
ATOM 669 C C . ILE A 1 84 ? -23.686 -8.531 2.701 1.00 94.00 84 ILE A C 1
ATOM 671 O O . ILE A 1 84 ? -23.842 -7.396 3.146 1.00 94.00 84 ILE A O 1
ATOM 675 N N . SER A 1 85 ? -23.594 -9.594 3.500 1.00 91.44 85 SER A N 1
ATOM 676 C CA . SER A 1 85 ? -23.522 -9.516 4.962 1.00 91.44 85 SER A CA 1
ATOM 677 C C . SER A 1 85 ? -22.140 -9.945 5.460 1.00 91.44 85 SER A C 1
ATOM 679 O O . SER A 1 85 ? -21.447 -10.743 4.827 1.00 91.44 85 SER A O 1
ATOM 681 N N . TYR A 1 86 ? -21.706 -9.392 6.592 1.00 89.81 86 TYR A N 1
ATOM 682 C CA . TYR A 1 86 ? -20.418 -9.708 7.211 1.00 89.81 86 TYR A CA 1
ATOM 683 C C . TYR A 1 86 ? -20.607 -10.026 8.693 1.00 89.81 86 TYR A C 1
ATOM 685 O O . TYR A 1 86 ? -21.405 -9.395 9.377 1.00 89.81 86 TYR A O 1
ATOM 693 N N . ASN A 1 87 ? -19.847 -10.998 9.201 1.00 89.88 87 ASN A N 1
ATOM 694 C CA . ASN A 1 87 ? -19.925 -11.395 10.609 1.00 89.88 87 ASN A CA 1
ATOM 695 C C . ASN A 1 87 ? -18.991 -10.554 11.499 1.00 89.88 87 ASN A C 1
ATOM 697 O O . ASN A 1 87 ? -19.378 -10.072 12.558 1.00 89.88 87 ASN A O 1
ATOM 701 N N . LYS A 1 88 ? -17.731 -10.361 11.080 1.00 91.19 88 LYS A N 1
ATOM 702 C CA . LYS A 1 88 ? -16.717 -9.665 11.886 1.00 91.19 88 LYS A CA 1
ATOM 703 C C . LYS A 1 88 ? -15.662 -8.983 11.022 1.00 91.19 88 LYS A C 1
ATOM 705 O O . LYS A 1 88 ? -15.203 -9.553 10.038 1.00 91.19 88 LYS A O 1
ATOM 710 N N . ILE A 1 89 ? -15.233 -7.794 11.446 1.00 91.25 89 ILE A N 1
ATOM 711 C CA . ILE A 1 89 ? -14.142 -7.032 10.827 1.00 91.25 89 ILE A CA 1
ATOM 712 C C . ILE A 1 89 ? -12.914 -7.115 11.738 1.00 91.25 89 ILE A C 1
ATOM 714 O O . ILE A 1 89 ? -12.981 -6.777 12.922 1.00 91.25 89 ILE A O 1
ATOM 718 N N . PHE A 1 90 ? -11.779 -7.555 11.193 1.00 91.44 90 PHE A N 1
ATOM 719 C CA . PHE A 1 90 ? -10.500 -7.577 11.901 1.00 91.44 90 PHE A CA 1
ATOM 720 C C . PHE A 1 90 ? -9.615 -6.428 11.424 1.00 91.44 90 PHE A C 1
ATOM 722 O O . PHE A 1 90 ? -9.242 -6.375 10.257 1.00 91.44 90 PHE A O 1
ATOM 729 N N . ILE A 1 91 ? -9.234 -5.538 12.342 1.00 90.44 91 ILE A N 1
ATOM 730 C CA . ILE A 1 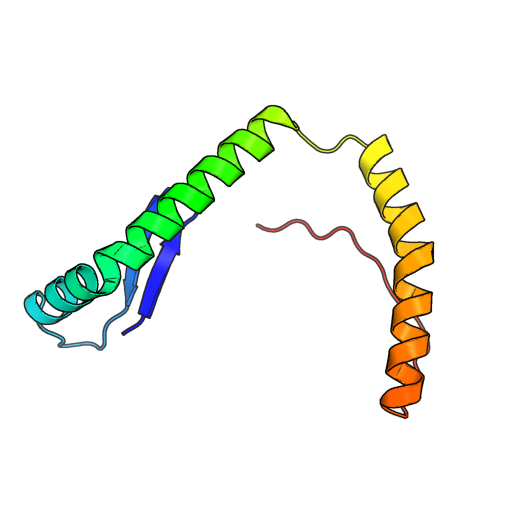91 ? -8.295 -4.443 12.074 1.00 90.44 91 ILE A CA 1
ATOM 731 C C . ILE A 1 91 ? -6.953 -4.818 12.702 1.00 90.44 91 ILE A C 1
ATOM 733 O O . ILE A 1 91 ? -6.864 -5.001 13.919 1.00 90.44 91 ILE A O 1
ATOM 737 N N . ARG A 1 92 ? -5.914 -4.964 11.876 1.00 89.56 92 ARG A N 1
ATOM 738 C CA . ARG A 1 92 ? -4.560 -5.358 12.293 1.00 89.56 92 ARG A CA 1
ATOM 739 C C . ARG A 1 92 ? -3.545 -4.331 11.805 1.00 89.56 92 ARG A C 1
ATOM 741 O O . ARG A 1 92 ? -3.700 -3.789 10.717 1.00 89.56 92 ARG A O 1
ATOM 748 N N . LEU A 1 93 ? -2.506 -4.094 12.604 1.00 87.75 93 LEU A N 1
ATOM 749 C CA . LEU A 1 93 ? -1.357 -3.294 12.188 1.00 87.75 93 LEU A CA 1
ATOM 750 C C . LEU A 1 93 ? -0.367 -4.223 11.480 1.00 87.75 93 LEU A C 1
ATOM 752 O O . LEU A 1 93 ? 0.343 -4.987 12.134 1.00 87.75 93 LEU A O 1
ATOM 756 N N . GLN A 1 94 ? -0.384 -4.212 10.151 1.00 86.38 94 GLN A N 1
ATOM 757 C CA . GLN A 1 94 ? 0.529 -5.018 9.347 1.00 86.38 94 GLN A CA 1
ATOM 758 C C . GLN A 1 94 ? 1.882 -4.314 9.229 1.00 86.38 94 GLN A C 1
ATOM 760 O O . GLN A 1 94 ? 1.938 -3.135 8.896 1.00 86.38 94 GLN A O 1
ATOM 765 N N . LYS A 1 95 ? 2.965 -5.057 9.468 1.00 79.81 95 LYS A N 1
ATOM 766 C CA . LYS A 1 95 ? 4.325 -4.630 9.128 1.00 79.81 95 LYS A CA 1
ATOM 767 C C . LYS A 1 95 ? 4.671 -5.205 7.753 1.00 79.81 95 LYS A C 1
ATOM 769 O O . LYS A 1 95 ? 4.513 -6.411 7.552 1.00 79.81 95 LYS A O 1
ATOM 774 N N . SER A 1 96 ? 5.076 -4.364 6.807 1.00 74.44 96 SER A N 1
ATOM 775 C CA . SER A 1 96 ? 5.729 -4.831 5.580 1.00 74.44 96 SER A CA 1
ATOM 776 C C . SER A 1 96 ? 7.134 -5.337 5.920 1.00 74.44 96 SER A C 1
ATOM 778 O O . SER A 1 96 ? 7.740 -4.865 6.883 1.00 74.44 96 SER A O 1
ATOM 780 N N . ARG A 1 97 ? 7.592 -6.359 5.192 1.00 55.84 97 ARG A N 1
ATOM 781 C CA . ARG A 1 97 ? 8.977 -6.841 5.265 1.00 55.84 97 ARG A CA 1
ATOM 782 C C . ARG A 1 97 ? 9.890 -5.959 4.435 1.00 55.84 97 ARG A C 1
ATOM 784 O O . ARG A 1 97 ? 9.374 -5.419 3.433 1.00 55.84 97 A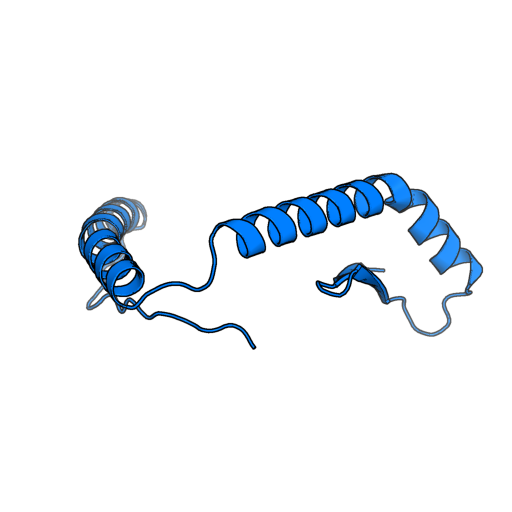RG A O 1
#

Sequence (97 aa):
MSIQVADDKKIIVKVPLGTPTFVAENFIREKKDWITKQLEKIEKQSELADSMGPLTEEDISQIKKQARMVIPQRVEYYAKLAGISYNKIFIRLQKSR

Secondary structure (DSSP, 8-state):
-EEEE-TTS-EEEE--TT--HHHHHHHHHHTHHHHHHHHHHHHHHHHHHHHH-SPPHHHHHHHHHHHHHHHHHHHHHHHHHHT---S------PPP-

InterPro domains:
  IPR002725 YgjP-like, metallopeptidase domain [PF01863] (1-47)

Foldseek 3Di:
DDWDQDLVRDIDDDDDPPDDPVVSVVVCVVCVVVSVVVSVVSVVVVVVDVVVDDDDPVNVVVVVVVCVPPVVVVCVVVCVVVVHDDDDDDDDDDDDD

pLDDT: mean 88.01, std 6.76, range [55.84, 95.88]

Organism: NCBI:txid163